Protein AF-A0A0B6YB58-F1 (afdb_monomer_lite)

Organism: NCBI:txid1028688

pLDDT: mean 72.84, std 17.48, range [39.69, 93.69]

Sequence (171 aa):
MQQISFRIIMQTVDSGETILDVDKSVPNNSNPHLDFGDSTCVSDMHQNSPPPQTILDSFDRAPEIEKHEFPHVEVVRKKSERNKLEGFSCKQCYEYYKNCGLSEDALKIKKNECSRHRERYRAPETPEHFWSLGFPDTPEMIERRQKYHPVESPVAANRAPRRRRCLEKKF

Foldseek 3Di:
DDDDDDDDDDDDDDDDDDDDDDDDDDDDDDDDDDDDDDDDDDDDPDDPDDPPDDPVCVPVDDDDDDDDPDDDFDDDPDPVVQLPFFADDDPVNVVVLVVVPDDPVVSRVVRSVPHPHGGNDDDDDDDPCPPPPDDDDPVVVVVSCCVPPPPDDPPDPPPDPPPPPPPPPDD

Radius of gyration: 35.28 Å; chains: 1; bounding box: 129×30×83 Å

InterPro domains:
  IPR013882 DNA endonuclease activator Ctp1, C-terminal [PF08573] (104-140)
  IPR033316 DNA endonuclease RBBP8-like [PTHR15107] (50-140)

Secondary structure (DSSP, 8-state):
------------------------PPPP-------------------SSPPP--TTTTTTSPPP-----S-------SHHHHHHSPB---HHHHHHHHHTT--HHHHHHHHHHH-S-B-SSPPPPPPTTTT--SPPPHHHHHHHHHHHS-S-----TT-------------

Structure (mmCIF, N/CA/C/O backbone):
data_AF-A0A0B6YB58-F1
#
_entry.id   AF-A0A0B6YB58-F1
#
loop_
_atom_site.group_PDB
_atom_site.id
_atom_site.type_symbol
_atom_site.label_atom_id
_atom_site.label_alt_id
_atom_site.label_comp_id
_atom_site.label_asym_id
_atom_site.label_entity_id
_atom_site.label_seq_id
_atom_site.pdbx_PDB_ins_code
_atom_site.Cartn_x
_atom_site.Cartn_y
_atom_site.Cartn_z
_atom_site.occupancy
_atom_site.B_iso_or_equiv
_atom_site.auth_seq_id
_atom_site.auth_comp_id
_atom_site.auth_asym_id
_atom_site.auth_atom_id
_atom_site.pdbx_PDB_model_num
ATOM 1 N N . MET A 1 1 ? -75.613 -4.765 10.766 1.00 51.66 1 MET A N 1
ATOM 2 C CA . MET A 1 1 ? -74.192 -4.872 10.372 1.00 51.66 1 MET A CA 1
ATOM 3 C C . MET A 1 1 ? -73.426 -3.905 11.257 1.00 51.66 1 MET A C 1
ATOM 5 O O . MET A 1 1 ? -73.569 -2.702 11.092 1.00 51.66 1 MET A O 1
ATOM 9 N N . GLN A 1 2 ? -72.797 -4.422 12.313 1.00 48.94 2 GLN A N 1
ATOM 10 C CA . GLN A 1 2 ? -72.154 -3.605 13.345 1.00 48.94 2 GLN A CA 1
ATOM 11 C C . GLN A 1 2 ? -70.819 -3.077 12.807 1.00 48.94 2 GLN A C 1
ATOM 13 O O . GLN A 1 2 ? -70.028 -3.845 12.264 1.00 48.94 2 GLN A O 1
ATOM 18 N N . GLN A 1 3 ? -70.602 -1.767 12.914 1.00 49.38 3 GLN A N 1
ATOM 19 C CA . GLN A 1 3 ? -69.351 -1.123 12.526 1.00 49.38 3 GLN A CA 1
ATOM 20 C C . GLN A 1 3 ? -68.320 -1.324 13.636 1.00 49.38 3 GLN A C 1
ATOM 22 O O . GLN A 1 3 ? -68.568 -0.956 14.784 1.00 49.38 3 GLN A O 1
ATOM 27 N N . ILE A 1 4 ? -67.174 -1.914 13.305 1.00 58.19 4 ILE A N 1
ATOM 28 C CA . ILE A 1 4 ? -66.084 -2.114 14.257 1.00 58.19 4 ILE A CA 1
ATOM 29 C C . ILE A 1 4 ? -65.159 -0.899 14.167 1.00 58.19 4 ILE A C 1
ATOM 31 O O . ILE A 1 4 ? -64.373 -0.758 13.234 1.00 58.19 4 ILE A O 1
ATOM 35 N N . SER A 1 5 ? -65.295 0.000 15.138 1.00 58.88 5 SER A N 1
ATOM 36 C CA . SER A 1 5 ? -64.365 1.101 15.384 1.00 58.88 5 SER A CA 1
ATOM 37 C C . SER A 1 5 ? -63.208 0.583 16.238 1.00 58.88 5 SER A C 1
ATOM 39 O O . SER A 1 5 ? -63.395 0.276 17.415 1.00 58.88 5 SER A O 1
ATOM 41 N N . PHE A 1 6 ? -62.013 0.476 15.656 1.00 51.91 6 PHE A N 1
ATOM 42 C CA . PHE A 1 6 ? -60.786 0.219 16.409 1.00 51.91 6 PHE A CA 1
ATOM 43 C C . PHE A 1 6 ? -60.079 1.545 16.706 1.00 51.91 6 PHE A C 1
ATOM 45 O O . PHE A 1 6 ? -59.401 2.123 15.859 1.00 51.91 6 PHE A O 1
ATOM 52 N N . ARG A 1 7 ? -60.235 2.022 17.946 1.00 54.84 7 ARG A N 1
ATOM 53 C CA . ARG A 1 7 ? -59.356 3.022 18.565 1.00 54.84 7 ARG A CA 1
ATOM 54 C C . ARG A 1 7 ? -57.989 2.380 18.802 1.00 54.84 7 ARG A C 1
ATOM 56 O O . ARG A 1 7 ? -57.852 1.576 19.719 1.00 54.84 7 ARG A O 1
ATOM 63 N N . ILE A 1 8 ? -56.980 2.748 18.018 1.00 51.28 8 ILE A N 1
ATOM 64 C CA . ILE A 1 8 ? -55.586 2.463 18.374 1.00 51.28 8 ILE A CA 1
ATOM 65 C C . ILE A 1 8 ? -55.103 3.601 19.274 1.00 51.28 8 ILE A C 1
ATOM 67 O O . ILE A 1 8 ? -54.999 4.753 18.860 1.00 51.28 8 ILE A O 1
ATOM 71 N N . ILE A 1 9 ? -54.878 3.254 20.537 1.00 53.94 9 ILE A N 1
ATOM 72 C CA . ILE A 1 9 ? -54.319 4.111 21.579 1.00 53.94 9 ILE A CA 1
ATOM 73 C C . ILE A 1 9 ? -52.815 4.227 21.307 1.00 53.94 9 ILE A C 1
ATOM 75 O O . ILE A 1 9 ? -52.089 3.247 21.452 1.00 53.94 9 ILE A O 1
ATOM 79 N N . MET A 1 10 ? -52.340 5.410 20.912 1.00 45.56 10 MET A N 1
ATOM 80 C CA . MET A 1 10 ? -50.910 5.717 20.961 1.00 45.56 10 MET A CA 1
ATOM 81 C C . MET A 1 10 ? -50.536 5.992 22.419 1.00 45.56 10 MET A C 1
ATOM 83 O O . MET A 1 10 ? -50.951 6.998 22.987 1.00 45.56 10 MET A O 1
ATOM 87 N N . GLN A 1 11 ? -49.788 5.080 23.036 1.00 51.94 11 GLN A N 1
ATOM 88 C CA . GLN A 1 11 ? -49.113 5.350 24.301 1.00 51.94 11 GLN A CA 1
ATOM 89 C C . GLN A 1 11 ? -47.824 6.116 24.002 1.00 51.94 11 GLN A C 1
ATOM 91 O O . GLN A 1 11 ? -46.921 5.611 23.339 1.00 51.94 11 GLN A O 1
ATOM 96 N N . THR A 1 12 ? -47.763 7.350 24.483 1.00 53.56 12 THR A N 1
ATOM 97 C CA . THR A 1 12 ? -46.532 8.115 24.660 1.00 53.56 12 THR A CA 1
ATOM 98 C C . THR A 1 12 ? -45.783 7.550 25.866 1.00 53.56 12 THR A C 1
ATOM 100 O O . THR A 1 12 ? -46.349 7.506 26.959 1.00 53.56 12 THR A O 1
ATOM 103 N N . VAL A 1 13 ? -44.528 7.137 25.685 1.00 60.81 13 VAL A N 1
ATOM 104 C CA . VAL A 1 13 ? -43.586 6.943 26.794 1.00 60.81 13 VAL A CA 1
ATOM 105 C C . VAL A 1 13 ? -42.610 8.111 26.781 1.00 60.81 13 VAL A C 1
ATOM 107 O O . VAL A 1 13 ? -41.804 8.266 25.869 1.00 60.81 13 VAL A O 1
ATOM 110 N N . ASP A 1 14 ? -42.785 8.971 27.774 1.00 51.38 14 ASP A N 1
ATOM 111 C CA . ASP A 1 14 ? -41.845 10.005 28.179 1.00 51.38 14 ASP A CA 1
ATOM 112 C C . ASP A 1 14 ? -40.921 9.437 29.266 1.00 51.38 14 ASP A C 1
ATOM 114 O O . ASP A 1 14 ? -41.258 8.458 29.935 1.00 51.38 14 ASP A O 1
ATOM 118 N N . SER A 1 15 ? -39.829 10.161 29.501 1.00 48.94 15 SER A N 1
ATOM 119 C CA . SER A 1 15 ? -38.867 10.082 30.614 1.00 48.94 15 SER A CA 1
ATOM 120 C C . SER A 1 15 ? -37.693 9.109 30.455 1.00 48.94 15 SER A C 1
ATOM 122 O O . SER A 1 15 ? -37.833 7.898 30.313 1.00 48.94 15 SER A O 1
ATOM 124 N N . GLY A 1 16 ? -36.504 9.715 30.438 1.00 45.19 16 GLY A N 1
ATOM 125 C CA . GLY A 1 16 ? -35.222 9.042 30.353 1.00 45.19 16 GLY A CA 1
ATOM 126 C C . GLY A 1 16 ? -34.650 8.654 31.707 1.00 45.19 16 GLY A C 1
ATOM 127 O O . GLY A 1 16 ? -35.136 9.076 32.749 1.00 45.19 16 GLY A O 1
ATOM 128 N N . GLU A 1 17 ? -33.544 7.923 31.652 1.00 49.34 17 GLU A N 1
ATOM 129 C CA . GLU A 1 17 ? -32.647 7.712 32.778 1.00 49.34 17 GLU A CA 1
ATOM 130 C C . GLU A 1 17 ? -31.201 7.724 32.275 1.00 49.34 17 GLU A C 1
ATOM 132 O O . GLU A 1 17 ? -30.810 7.021 31.341 1.00 49.34 17 GLU A O 1
ATOM 137 N N . THR A 1 18 ? -30.421 8.597 32.901 1.00 45.47 18 THR A N 1
ATOM 138 C CA . THR A 1 18 ? -28.969 8.701 32.824 1.00 45.47 18 THR A CA 1
ATOM 139 C C . THR A 1 18 ? -28.347 7.507 33.544 1.00 45.47 18 THR A C 1
ATOM 141 O O . THR A 1 18 ? -28.484 7.391 34.761 1.00 45.47 18 THR A O 1
ATOM 144 N N . ILE A 1 19 ? -27.641 6.635 32.824 1.00 47.81 19 ILE A N 1
ATOM 145 C CA . ILE A 1 19 ? -26.826 5.587 33.448 1.00 47.81 19 ILE A CA 1
ATOM 146 C C . ILE A 1 19 ? -25.446 6.176 33.737 1.00 47.81 19 ILE A C 1
ATOM 148 O O . ILE A 1 19 ? -24.676 6.473 32.824 1.00 47.81 19 ILE A O 1
ATOM 152 N N . LEU A 1 20 ? -25.204 6.376 35.029 1.00 42.97 20 LEU A N 1
ATOM 153 C CA . LEU A 1 20 ? -23.934 6.749 35.629 1.00 42.97 20 LEU A CA 1
ATOM 154 C C . LEU A 1 20 ? -22.932 5.586 35.601 1.00 42.97 20 LEU A C 1
ATOM 156 O O . LEU A 1 20 ? -23.282 4.413 35.465 1.00 42.97 20 LEU A O 1
ATOM 160 N N . ASP A 1 21 ? -21.683 5.996 35.748 1.00 47.12 21 ASP A N 1
ATOM 161 C CA . ASP A 1 21 ? -20.418 5.278 35.700 1.00 47.12 21 ASP A CA 1
ATOM 162 C C . ASP A 1 21 ? -20.365 3.938 36.455 1.00 47.12 21 ASP A C 1
ATOM 164 O O . ASP A 1 21 ? -20.747 3.829 37.620 1.00 47.12 21 ASP A O 1
ATOM 168 N N . VAL A 1 22 ? -19.773 2.925 35.810 1.00 49.59 22 VAL A N 1
ATOM 169 C CA . VAL A 1 22 ? -19.237 1.736 36.487 1.00 49.59 22 VAL A CA 1
ATOM 170 C C . VAL A 1 22 ? -17.788 1.546 36.057 1.00 49.59 22 VAL A C 1
ATOM 172 O O . VAL A 1 22 ? -17.490 1.005 34.987 1.00 49.59 22 VAL A O 1
ATOM 175 N N . ASP A 1 23 ? -16.892 1.994 36.933 1.00 46.66 23 ASP A N 1
ATOM 176 C CA . ASP A 1 23 ? -15.475 1.659 36.944 1.00 46.66 23 ASP A CA 1
ATOM 177 C C . ASP A 1 23 ? -15.284 0.140 36.900 1.00 46.66 23 ASP A C 1
ATOM 179 O O . ASP A 1 23 ? -15.720 -0.597 37.787 1.00 46.66 23 ASP A O 1
ATOM 183 N N . LYS A 1 24 ? -14.581 -0.344 35.872 1.00 44.53 24 LYS A N 1
ATOM 184 C CA . LYS A 1 24 ? -14.108 -1.729 35.810 1.00 44.53 24 LYS A CA 1
ATOM 185 C C . LYS A 1 24 ? -12.630 -1.753 36.172 1.00 44.53 24 LYS A C 1
ATOM 187 O O . LYS A 1 24 ? -11.751 -1.727 35.312 1.00 44.53 24 LYS A O 1
ATOM 192 N N . SER A 1 25 ? -12.381 -1.774 37.476 1.00 44.31 25 SER A N 1
ATOM 193 C CA . SER A 1 25 ? -11.095 -2.127 38.061 1.00 44.31 25 SER A CA 1
ATOM 194 C C . SER A 1 25 ? -10.712 -3.553 37.646 1.00 44.31 25 SER A C 1
ATOM 196 O O . SER A 1 25 ? -11.471 -4.512 37.788 1.00 44.31 25 SER A O 1
ATOM 198 N N . VAL A 1 26 ? -9.521 -3.681 37.066 1.00 48.38 26 VAL A N 1
ATOM 199 C CA . VAL A 1 26 ? -8.885 -4.958 36.733 1.00 48.38 26 VAL A CA 1
ATOM 200 C C . VAL A 1 26 ? -8.278 -5.523 38.024 1.00 48.38 26 VAL A C 1
ATOM 202 O O . VAL A 1 26 ? -7.524 -4.801 38.677 1.00 48.38 26 VAL A O 1
ATOM 205 N N . PRO A 1 27 ? -8.563 -6.775 38.429 1.00 43.44 27 PRO A N 1
ATOM 206 C CA . PRO A 1 27 ? -7.927 -7.351 39.606 1.00 43.44 27 PRO A CA 1
ATOM 207 C C . PRO A 1 27 ? -6.447 -7.659 39.334 1.00 43.44 27 PRO A C 1
ATOM 209 O O . PRO A 1 27 ? -6.093 -8.348 38.376 1.00 43.44 27 PRO A O 1
ATOM 212 N N . ASN A 1 28 ? -5.598 -7.129 40.216 1.00 44.97 28 ASN A N 1
ATOM 213 C CA . ASN A 1 28 ? -4.160 -7.360 40.283 1.00 44.97 28 ASN A CA 1
ATOM 214 C C . ASN A 1 28 ? -3.863 -8.839 40.568 1.00 44.97 28 ASN A C 1
ATOM 216 O O . ASN A 1 28 ? -4.277 -9.366 41.598 1.00 44.97 28 ASN A O 1
ATOM 220 N N . ASN A 1 29 ? -3.100 -9.491 39.690 1.00 44.44 29 ASN A N 1
ATOM 221 C CA . ASN A 1 29 ? -2.458 -10.766 39.998 1.00 44.44 29 ASN A CA 1
ATOM 222 C C . ASN A 1 29 ? -1.094 -10.480 40.642 1.00 44.44 29 ASN A C 1
ATOM 224 O O . ASN A 1 29 ? -0.114 -10.196 39.953 1.00 44.44 29 ASN A O 1
ATOM 228 N N . SER A 1 30 ? -1.054 -10.492 41.971 1.00 44.22 30 SER A N 1
ATOM 229 C CA . SER A 1 30 ? 0.175 -10.430 42.757 1.00 44.22 30 SER A CA 1
ATOM 230 C C . SER A 1 30 ? 0.836 -11.810 42.784 1.00 44.22 30 SER A C 1
ATOM 232 O O . SER A 1 30 ? 0.372 -12.702 43.494 1.00 44.22 30 SER A O 1
ATOM 234 N N . ASN A 1 31 ? 1.931 -11.980 42.040 1.00 49.72 31 ASN A N 1
ATOM 235 C CA . ASN A 1 31 ? 2.821 -13.127 42.218 1.00 49.72 31 ASN A CA 1
AT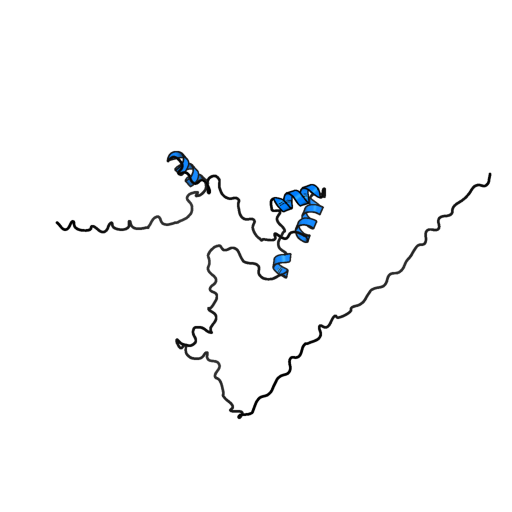OM 236 C C . ASN A 1 31 ? 3.570 -12.995 43.560 1.00 49.72 31 ASN A C 1
ATOM 238 O O . ASN A 1 31 ? 4.085 -11.912 43.850 1.00 49.72 31 ASN A O 1
ATOM 242 N N . PRO A 1 32 ? 3.655 -14.061 44.375 1.00 48.72 32 PRO A N 1
ATOM 243 C CA . PRO A 1 32 ? 4.317 -14.011 45.670 1.00 48.72 32 PRO A CA 1
ATOM 244 C C . PRO A 1 32 ? 5.841 -13.909 45.517 1.00 48.72 32 PRO A C 1
ATOM 246 O O . PRO A 1 32 ? 6.482 -14.722 44.853 1.00 48.72 32 PRO A O 1
ATOM 249 N N . HIS A 1 33 ? 6.393 -12.888 46.167 1.00 46.94 33 HIS A N 1
ATOM 250 C CA . HIS A 1 33 ? 7.813 -12.652 46.391 1.00 46.94 33 HIS A CA 1
ATOM 251 C C . HIS A 1 33 ? 8.355 -13.732 47.338 1.00 46.94 33 HIS A C 1
ATOM 253 O O . HIS A 1 33 ? 8.016 -13.746 48.520 1.00 46.94 33 HIS A O 1
ATOM 259 N N . LEU A 1 34 ? 9.147 -14.669 46.815 1.00 44.91 34 LEU A N 1
ATOM 260 C CA . LEU A 1 34 ? 9.878 -15.630 47.637 1.00 44.91 34 LEU A CA 1
ATOM 261 C C . LEU A 1 34 ? 11.223 -15.018 48.032 1.00 44.91 34 LEU A C 1
ATOM 263 O O . LEU A 1 34 ? 12.128 -14.905 47.209 1.00 44.91 34 LEU A O 1
ATOM 267 N N . ASP A 1 35 ? 11.310 -14.633 49.304 1.00 46.66 35 ASP A N 1
ATOM 268 C CA . ASP A 1 35 ? 12.538 -14.247 49.993 1.00 46.66 35 ASP A CA 1
ATOM 269 C C . ASP A 1 35 ? 13.502 -15.432 50.101 1.00 46.66 35 ASP A C 1
ATOM 271 O O . ASP A 1 35 ? 13.159 -16.486 50.642 1.00 46.66 35 ASP A O 1
ATOM 275 N N . PHE A 1 36 ? 14.742 -15.222 49.663 1.00 39.69 36 PHE A N 1
ATOM 276 C CA . PHE A 1 36 ? 15.886 -16.034 50.062 1.00 39.69 36 PHE A CA 1
ATOM 277 C C . PHE A 1 36 ? 17.045 -15.113 50.469 1.00 39.69 36 PHE A C 1
ATOM 279 O O . PHE A 1 36 ? 17.848 -14.700 49.642 1.00 39.69 36 PHE A O 1
ATOM 286 N N . GLY A 1 37 ? 17.109 -14.826 51.772 1.00 40.00 37 GLY A N 1
ATOM 287 C CA . GLY A 1 37 ? 18.359 -14.792 52.541 1.00 40.00 37 GLY A CA 1
ATOM 288 C C . GLY A 1 37 ? 19.285 -13.580 52.407 1.00 40.00 37 GLY A C 1
ATOM 289 O O . GLY A 1 37 ? 20.180 -13.572 51.574 1.00 40.00 37 GLY A O 1
ATOM 290 N N . ASP A 1 38 ? 19.094 -12.633 53.332 1.00 54.62 38 ASP A N 1
ATOM 291 C CA . ASP A 1 38 ? 20.089 -11.849 54.090 1.00 54.62 38 ASP A CA 1
ATOM 292 C C . ASP A 1 38 ? 21.560 -11.867 53.624 1.00 54.62 38 ASP A C 1
ATOM 294 O O . ASP A 1 38 ? 22.257 -12.875 53.743 1.00 54.62 38 ASP A O 1
ATOM 298 N N . SER A 1 39 ? 22.068 -10.691 53.236 1.00 53.34 39 SER A N 1
ATOM 299 C CA . SER A 1 39 ? 23.388 -10.217 53.679 1.00 53.34 39 SER A CA 1
ATOM 300 C C . SER A 1 39 ? 23.524 -8.705 53.478 1.00 53.34 39 SER A C 1
ATOM 302 O O . SER A 1 39 ? 23.762 -8.222 52.376 1.00 53.34 39 SER A O 1
ATOM 304 N N . THR A 1 40 ? 23.413 -7.980 54.594 1.00 49.34 40 THR A N 1
ATOM 305 C CA . THR A 1 40 ? 24.062 -6.687 54.899 1.00 49.34 40 THR A CA 1
ATOM 306 C C . THR A 1 40 ? 23.845 -5.497 53.952 1.00 49.34 40 THR A C 1
ATOM 308 O O . THR A 1 40 ? 24.376 -5.417 52.848 1.00 49.34 40 THR A O 1
ATOM 311 N N . CYS A 1 41 ? 23.179 -4.468 54.481 1.00 53.72 41 CYS A N 1
ATOM 312 C CA . CYS A 1 41 ? 23.194 -3.112 53.948 1.00 53.72 41 CYS A CA 1
ATOM 313 C C . CYS A 1 41 ? 24.615 -2.516 53.996 1.00 53.72 41 CYS A C 1
ATOM 315 O O . CYS A 1 41 ? 25.100 -2.115 55.055 1.00 53.72 41 CYS A O 1
ATOM 317 N N . VAL A 1 42 ? 25.268 -2.412 52.840 1.00 45.44 42 VAL A N 1
ATOM 318 C CA . VAL A 1 42 ? 26.378 -1.476 52.646 1.00 45.44 42 VAL A CA 1
ATOM 319 C C . VAL A 1 42 ? 25.885 -0.306 51.809 1.00 45.44 42 VAL A C 1
ATOM 321 O O . VAL A 1 42 ? 25.426 -0.450 50.679 1.00 45.44 42 VAL A O 1
ATOM 324 N N . SER A 1 43 ? 25.905 0.863 52.436 1.00 51.66 43 SER A N 1
ATOM 325 C CA . SER A 1 43 ? 25.605 2.155 51.841 1.00 51.66 43 SER A CA 1
ATOM 326 C C . SER A 1 43 ? 26.627 2.449 50.747 1.00 51.66 43 SER A C 1
ATOM 328 O O . SER A 1 43 ? 27.713 2.934 51.056 1.00 51.66 43 SER A O 1
ATOM 330 N N . ASP A 1 44 ? 26.300 2.163 49.489 1.00 50.53 44 ASP A N 1
ATOM 331 C CA . ASP A 1 44 ? 27.216 2.434 48.384 1.00 50.53 44 ASP A CA 1
ATOM 332 C C . ASP A 1 44 ? 26.718 3.619 47.552 1.00 50.53 44 ASP A C 1
ATOM 334 O O . ASP A 1 44 ? 25.759 3.542 46.776 1.00 50.53 44 ASP A O 1
ATOM 338 N N . MET A 1 45 ? 27.368 4.755 47.804 1.00 64.12 45 MET A N 1
ATOM 339 C CA . MET A 1 45 ? 27.198 6.042 47.139 1.00 64.12 45 MET A CA 1
ATOM 340 C C . MET A 1 45 ? 27.597 5.910 45.667 1.00 64.12 45 MET A C 1
ATOM 342 O O . MET A 1 45 ? 28.708 6.266 45.275 1.00 64.12 45 MET A O 1
ATOM 346 N N . HIS A 1 46 ? 26.693 5.403 44.835 1.00 61.97 46 HIS A N 1
ATOM 347 C CA . HIS A 1 46 ? 26.929 5.349 43.401 1.00 61.97 46 HIS A CA 1
ATOM 348 C C . HIS A 1 46 ? 26.826 6.761 42.819 1.00 61.97 46 HIS A C 1
ATOM 350 O O . HIS A 1 46 ? 25.758 7.366 42.729 1.00 61.97 46 HIS A O 1
ATOM 356 N N . GLN A 1 47 ? 27.984 7.303 42.458 1.00 56.62 47 GLN A N 1
ATOM 357 C CA . GLN A 1 47 ? 28.118 8.538 41.701 1.00 56.62 47 GLN A CA 1
ATOM 358 C C . GLN A 1 47 ? 27.324 8.406 40.391 1.00 56.62 47 GLN A C 1
ATOM 360 O O . GLN A 1 47 ? 27.486 7.425 39.670 1.00 56.62 47 GLN A O 1
ATOM 365 N N . ASN A 1 48 ? 26.485 9.399 40.069 1.00 61.62 48 ASN A N 1
ATOM 366 C CA . ASN A 1 48 ? 25.698 9.488 38.827 1.00 61.62 48 ASN A CA 1
ATOM 367 C C . ASN A 1 48 ? 26.576 9.753 37.583 1.00 61.62 48 ASN A C 1
ATOM 369 O O . ASN A 1 48 ? 26.285 10.643 36.784 1.00 61.62 48 ASN A O 1
ATOM 373 N N . SER A 1 49 ? 27.670 9.01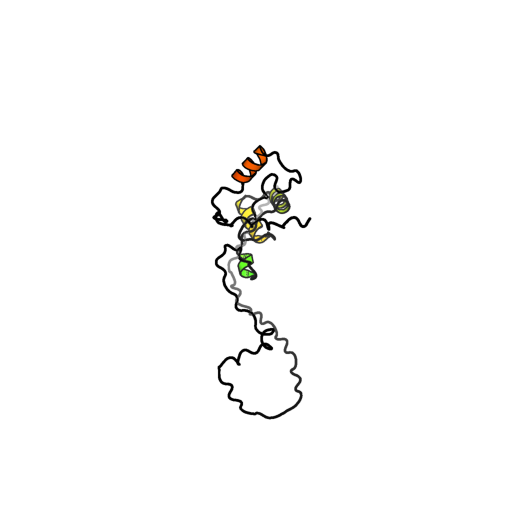5 37.417 1.00 63.62 49 SER A N 1
ATOM 374 C CA . SER A 1 49 ? 28.396 8.936 36.156 1.00 63.62 49 SER A CA 1
ATOM 375 C C . SER A 1 49 ? 28.121 7.567 35.547 1.00 63.62 49 SER A C 1
ATOM 377 O O . SER A 1 49 ? 28.224 6.568 36.261 1.00 63.62 49 SER A O 1
ATOM 379 N N . PRO A 1 50 ? 27.795 7.474 34.245 1.00 67.94 50 PRO A N 1
ATOM 380 C CA . PRO A 1 50 ? 27.788 6.180 33.586 1.00 67.94 50 PRO A CA 1
ATOM 381 C C . PRO A 1 50 ? 29.159 5.512 33.802 1.00 67.94 50 PRO A C 1
ATOM 383 O O . PRO A 1 50 ? 30.184 6.202 33.713 1.00 67.94 50 PRO A O 1
ATOM 386 N N . PRO A 1 51 ? 29.189 4.205 34.123 1.00 66.62 51 PRO A N 1
ATOM 387 C CA . PRO A 1 51 ? 30.435 3.481 34.327 1.00 66.62 51 PRO A CA 1
ATOM 388 C C . PRO A 1 51 ? 31.315 3.580 33.071 1.00 66.62 51 PRO A C 1
ATOM 390 O O . PRO A 1 51 ? 30.783 3.710 31.959 1.00 66.62 51 PRO A O 1
ATOM 393 N N . PRO A 1 52 ? 32.651 3.566 33.233 1.00 63.62 52 PRO A N 1
ATOM 394 C CA . PRO A 1 52 ? 33.586 3.691 32.121 1.00 63.62 52 PRO A CA 1
ATOM 395 C C . PRO A 1 52 ? 33.293 2.631 31.057 1.00 63.62 52 PRO A C 1
ATOM 397 O O . PRO A 1 52 ? 33.016 1.480 31.379 1.00 63.62 52 PRO A O 1
ATOM 400 N N . GLN A 1 53 ? 33.334 3.033 29.785 1.00 61.25 53 GLN A N 1
ATOM 401 C CA . GLN A 1 53 ? 32.989 2.164 28.662 1.00 61.25 53 GLN A CA 1
ATOM 402 C C . GLN A 1 53 ? 33.999 1.016 28.560 1.00 61.25 53 GLN A C 1
ATOM 404 O O . GLN A 1 53 ? 35.121 1.208 28.088 1.00 61.25 53 GLN A O 1
ATOM 409 N N . THR A 1 54 ? 33.611 -0.175 29.014 1.00 66.50 54 THR A N 1
ATOM 410 C CA . THR A 1 54 ? 34.378 -1.399 28.792 1.00 66.50 54 THR A CA 1
ATOM 411 C C . THR A 1 54 ? 33.813 -2.148 27.588 1.00 66.50 54 THR A C 1
ATOM 413 O O . THR A 1 54 ? 32.617 -2.098 27.303 1.00 66.50 54 THR A O 1
ATOM 416 N N . ILE A 1 55 ? 34.676 -2.870 26.870 1.00 69.56 55 ILE A N 1
ATOM 417 C CA . ILE A 1 55 ? 34.284 -3.698 25.717 1.00 69.56 55 ILE A CA 1
ATOM 418 C C . ILE A 1 55 ? 33.264 -4.794 26.076 1.00 69.56 55 ILE A C 1
ATOM 420 O O . ILE A 1 55 ? 32.632 -5.353 25.183 1.00 69.56 55 ILE A O 1
ATOM 424 N N . LEU A 1 56 ? 33.118 -5.113 27.367 1.00 69.69 56 LEU A N 1
ATOM 425 C CA . LEU A 1 56 ? 32.264 -6.188 27.860 1.00 69.69 56 LEU A CA 1
ATOM 426 C C . LEU A 1 56 ? 30.804 -5.735 28.042 1.00 69.69 56 LEU A C 1
ATOM 428 O O . LEU A 1 56 ? 29.899 -6.540 27.853 1.00 69.69 56 LEU A O 1
ATOM 432 N N . ASP A 1 57 ? 30.567 -4.439 28.273 1.00 68.31 57 ASP A N 1
ATOM 433 C CA . ASP A 1 57 ? 29.231 -3.864 28.520 1.00 68.31 57 ASP A CA 1
ATOM 434 C C . ASP A 1 57 ? 28.514 -3.410 27.233 1.00 68.31 57 ASP A C 1
ATOM 436 O O . ASP A 1 57 ? 27.471 -2.750 27.268 1.00 68.31 57 ASP A O 1
ATOM 440 N N . SER A 1 58 ? 29.084 -3.730 26.066 1.00 70.56 58 SER A N 1
ATOM 441 C CA . SER A 1 58 ? 28.567 -3.296 24.764 1.00 70.56 58 SER A CA 1
ATOM 442 C C . SER A 1 58 ? 27.303 -4.043 24.325 1.00 70.56 58 SER A C 1
ATOM 444 O O . SER A 1 58 ? 26.590 -3.533 23.463 1.00 70.56 58 SER A O 1
ATOM 446 N N . PHE A 1 59 ? 27.038 -5.243 24.852 1.00 77.50 59 PHE A N 1
ATOM 447 C CA . PHE A 1 59 ? 25.930 -6.093 24.391 1.00 77.50 59 PHE A CA 1
ATOM 448 C C . PHE A 1 59 ? 24.602 -5.823 25.112 1.00 77.50 59 PHE A C 1
ATOM 450 O O . PHE A 1 59 ? 23.549 -5.972 24.495 1.00 77.50 59 PHE A O 1
ATOM 457 N N . ASP A 1 60 ? 24.636 -5.372 26.369 1.00 82.25 60 ASP A N 1
ATOM 458 C CA . ASP A 1 60 ? 23.428 -5.064 27.155 1.00 82.25 60 ASP A CA 1
ATOM 459 C C . ASP A 1 60 ? 22.909 -3.637 26.931 1.00 82.25 60 ASP A C 1
ATOM 461 O O . ASP A 1 60 ? 21.802 -3.276 27.339 1.00 82.25 60 ASP A O 1
ATOM 465 N N . ARG A 1 61 ? 23.702 -2.796 26.262 1.00 77.56 61 ARG A N 1
ATOM 466 C CA . ARG A 1 61 ? 23.358 -1.402 26.010 1.00 77.56 61 ARG A CA 1
ATOM 467 C C . ARG A 1 61 ? 22.638 -1.284 24.668 1.00 77.56 61 ARG A C 1
ATOM 469 O O . ARG A 1 61 ? 23.224 -1.508 23.612 1.00 77.56 61 ARG A O 1
ATOM 476 N N . ALA A 1 62 ? 21.357 -0.915 24.707 1.00 81.94 62 ALA A N 1
ATOM 477 C CA . ALA A 1 62 ? 20.599 -0.645 23.491 1.00 81.94 62 ALA A CA 1
ATOM 478 C C . ALA A 1 62 ? 21.277 0.490 22.697 1.00 81.94 62 ALA A C 1
ATOM 480 O O . ALA A 1 62 ? 21.597 1.525 23.291 1.00 81.94 62 ALA A O 1
ATOM 481 N N . PRO A 1 63 ? 21.508 0.318 21.383 1.00 80.12 63 PRO A N 1
ATOM 482 C CA . PRO A 1 63 ? 22.116 1.359 20.570 1.00 80.12 63 PRO A CA 1
ATOM 483 C C . PRO A 1 63 ? 21.221 2.596 20.543 1.00 80.12 63 PRO A C 1
ATOM 485 O O . PRO A 1 63 ? 19.989 2.497 20.544 1.00 80.12 63 PRO A O 1
ATOM 488 N N . GLU A 1 64 ? 21.845 3.768 20.495 1.00 81.62 64 GLU A N 1
ATOM 489 C CA . GLU A 1 64 ? 21.114 5.008 20.286 1.00 81.62 64 GLU A CA 1
ATOM 490 C C . GLU A 1 64 ? 20.500 4.998 18.881 1.00 81.62 64 GLU A C 1
ATOM 492 O O . GLU A 1 64 ? 21.163 4.699 17.887 1.00 81.62 64 GLU A O 1
ATOM 497 N N . ILE A 1 65 ? 19.194 5.257 18.799 1.00 80.38 65 ILE A N 1
ATOM 498 C CA . ILE A 1 65 ? 18.472 5.241 17.527 1.00 80.38 65 ILE A CA 1
ATOM 499 C C . ILE A 1 65 ? 18.749 6.569 16.822 1.00 80.38 65 ILE A C 1
ATOM 501 O O . ILE A 1 65 ? 18.045 7.558 17.041 1.00 80.38 65 ILE A O 1
ATOM 505 N N . GLU A 1 66 ? 19.771 6.593 15.970 1.00 80.25 66 GLU A N 1
ATOM 506 C CA . GLU A 1 66 ? 20.029 7.727 15.087 1.00 80.25 66 GLU A CA 1
ATOM 507 C C . GLU A 1 66 ? 18.863 7.909 14.105 1.00 80.25 66 GLU A C 1
ATOM 509 O O . GLU A 1 66 ? 18.427 6.983 13.414 1.00 80.25 66 GLU A O 1
ATOM 514 N N . LYS A 1 67 ? 18.329 9.131 14.037 1.00 78.00 67 LYS A N 1
ATOM 515 C CA . LYS A 1 67 ? 17.305 9.489 13.053 1.00 78.00 67 LYS A CA 1
ATOM 516 C C . LYS A 1 67 ? 18.004 9.786 11.734 1.00 78.00 67 LYS A C 1
ATOM 518 O O . LYS A 1 67 ? 18.580 10.854 11.570 1.00 78.00 67 LYS A O 1
ATOM 523 N N . HIS A 1 68 ? 17.965 8.851 10.796 1.00 78.75 68 HIS A N 1
ATOM 524 C CA . HIS A 1 68 ? 18.508 9.105 9.469 1.00 78.75 68 HIS A CA 1
ATOM 525 C C . HIS A 1 68 ? 17.596 10.032 8.645 1.00 78.75 68 HIS A C 1
ATOM 527 O O . HIS A 1 68 ? 16.379 9.854 8.613 1.00 78.75 68 HIS A O 1
ATOM 533 N N . GLU A 1 69 ? 18.195 10.976 7.918 1.00 86.75 69 GLU A N 1
ATOM 534 C CA . GLU A 1 69 ? 17.502 11.983 7.092 1.00 86.75 69 GLU A CA 1
ATOM 535 C C . GLU A 1 69 ? 17.101 11.482 5.690 1.00 86.75 69 GLU A C 1
ATOM 537 O O . GLU A 1 69 ? 16.896 12.271 4.770 1.00 86.75 69 GLU A O 1
ATOM 542 N N . PHE A 1 70 ? 16.994 10.168 5.478 1.00 85.12 70 PHE A N 1
ATOM 543 C CA . PHE A 1 70 ? 16.486 9.639 4.212 1.00 85.12 70 PHE A CA 1
ATOM 544 C C . PHE A 1 70 ? 14.959 9.465 4.248 1.00 85.12 70 PHE A C 1
ATOM 546 O O . PHE A 1 70 ? 14.389 9.155 5.304 1.00 85.12 70 PHE A O 1
ATOM 553 N N . PRO A 1 71 ? 14.277 9.622 3.096 1.00 83.81 71 PRO A N 1
ATOM 554 C CA . PRO A 1 71 ? 12.851 9.350 3.002 1.00 83.81 71 PRO A CA 1
ATOM 555 C C . PRO A 1 71 ? 12.596 7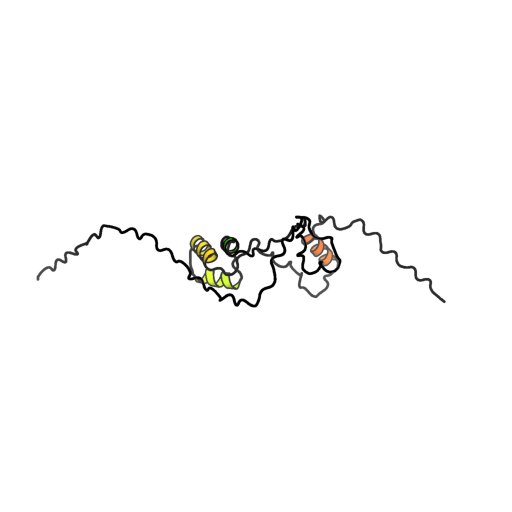.884 3.356 1.00 83.81 71 PRO A C 1
ATOM 557 O O . PRO A 1 71 ? 13.101 6.970 2.705 1.00 83.81 71 PRO A O 1
ATOM 560 N N . HIS A 1 72 ? 11.810 7.663 4.403 1.00 84.69 72 HIS A N 1
ATOM 561 C CA . HIS A 1 72 ? 11.419 6.337 4.854 1.00 84.69 72 HIS A CA 1
ATOM 562 C C . HIS A 1 72 ? 9.929 6.310 5.172 1.00 84.69 72 HIS A C 1
ATOM 564 O O . HIS A 1 72 ? 9.316 7.321 5.516 1.00 84.69 72 HIS A O 1
ATOM 570 N N . VAL A 1 73 ? 9.338 5.124 5.058 1.00 85.44 73 VAL A N 1
ATOM 571 C CA . VAL A 1 73 ? 7.951 4.909 5.460 1.00 85.44 73 VAL A CA 1
ATOM 572 C C . VAL A 1 73 ? 7.927 4.605 6.952 1.00 85.44 73 VAL A C 1
ATOM 574 O O . VAL A 1 73 ? 8.494 3.610 7.402 1.00 85.44 73 VAL A O 1
ATOM 577 N N . GLU A 1 74 ? 7.262 5.460 7.724 1.00 86.31 74 GLU A N 1
ATOM 578 C CA . GLU A 1 74 ? 7.080 5.243 9.157 1.00 86.31 74 GLU A CA 1
ATOM 579 C C . GLU A 1 74 ? 6.243 3.991 9.437 1.00 86.31 74 GLU A C 1
ATOM 581 O O . GLU A 1 74 ? 5.105 3.852 8.975 1.00 86.31 74 GLU A O 1
ATOM 586 N N . VAL A 1 75 ? 6.777 3.108 10.280 1.00 88.88 75 VAL A N 1
ATOM 587 C CA . VAL A 1 75 ? 6.070 1.907 10.728 1.00 88.88 75 VAL A CA 1
ATOM 588 C C . VAL A 1 75 ? 5.202 2.233 11.943 1.00 88.88 75 VAL A C 1
ATOM 590 O O . VAL A 1 75 ? 5.700 2.492 13.039 1.00 88.88 75 VAL A O 1
ATOM 593 N N . VAL A 1 76 ? 3.880 2.150 11.777 1.00 90.94 76 VAL A N 1
ATOM 594 C CA . VAL A 1 76 ? 2.910 2.401 12.853 1.00 90.94 76 VAL A CA 1
ATOM 595 C C . VAL A 1 76 ? 2.736 1.158 13.730 1.00 90.94 76 VAL A C 1
ATOM 597 O O . VAL A 1 76 ? 1.999 0.223 13.401 1.00 90.94 76 VAL A O 1
ATOM 600 N N . ARG A 1 77 ? 3.402 1.144 14.888 1.00 89.12 77 ARG A N 1
ATOM 601 C CA . ARG A 1 77 ? 3.327 0.017 15.836 1.00 89.12 77 ARG A CA 1
ATOM 602 C C . ARG A 1 77 ? 2.110 0.104 16.760 1.00 89.12 77 ARG A C 1
ATOM 604 O O . ARG A 1 77 ? 1.473 -0.922 17.014 1.00 89.12 77 ARG A O 1
ATOM 611 N N . LYS A 1 78 ? 1.742 1.307 17.219 1.00 93.12 78 LYS A N 1
ATOM 612 C CA . LYS A 1 78 ? 0.668 1.509 18.208 1.00 93.12 78 LYS A CA 1
ATOM 613 C C . LYS A 1 78 ? -0.721 1.268 17.615 1.00 93.12 78 LYS A C 1
ATOM 615 O O . LYS A 1 78 ? -1.032 1.682 16.500 1.00 93.12 78 LYS A O 1
ATOM 620 N N . LYS A 1 79 ? -1.595 0.631 18.402 1.00 91.75 79 LYS A N 1
ATOM 621 C CA . LYS A 1 79 ? -2.963 0.274 17.986 1.00 91.75 79 LYS A CA 1
ATOM 622 C C . LYS A 1 79 ? -3.846 1.499 17.729 1.00 91.75 79 LYS A C 1
ATOM 624 O O . LYS A 1 79 ? -4.570 1.522 16.740 1.00 91.75 79 LYS A O 1
ATOM 629 N N . SER A 1 80 ? -3.775 2.512 18.593 1.00 92.75 80 SER A N 1
ATOM 630 C CA . SER A 1 80 ? -4.555 3.750 18.458 1.00 92.75 80 SER A CA 1
ATOM 631 C C . SER A 1 80 ? -4.191 4.525 17.193 1.00 92.75 80 SER A C 1
ATOM 633 O O . SER A 1 80 ? -5.076 5.021 16.506 1.00 92.75 80 SER A O 1
ATOM 635 N N . GLU A 1 81 ? -2.904 4.587 16.852 1.00 93.25 81 GLU A N 1
ATOM 636 C CA . GLU A 1 81 ? -2.413 5.212 15.621 1.00 93.25 81 GLU A CA 1
ATOM 637 C C . GLU A 1 81 ? -2.859 4.424 14.387 1.00 93.25 81 GLU A C 1
ATOM 639 O O . GLU A 1 81 ? -3.379 5.012 13.443 1.00 93.25 81 GLU A O 1
ATOM 644 N N . ARG A 1 82 ? -2.766 3.087 14.422 1.00 91.94 82 ARG A N 1
ATOM 645 C CA . ARG A 1 82 ? -3.220 2.223 13.320 1.00 91.94 82 ARG A CA 1
ATOM 646 C C . ARG A 1 82 ? -4.728 2.326 13.068 1.00 91.94 82 ARG A C 1
ATOM 648 O O . ARG A 1 82 ? -5.161 2.199 11.930 1.00 91.94 82 ARG A O 1
ATOM 655 N N . ASN A 1 83 ? -5.527 2.576 14.110 1.00 90.12 83 ASN A N 1
ATOM 656 C CA . ASN A 1 83 ? -6.977 2.749 13.978 1.00 90.12 83 ASN A CA 1
ATOM 657 C C . ASN A 1 83 ? -7.359 4.048 13.244 1.00 90.12 83 ASN A C 1
ATOM 659 O O . ASN A 1 83 ? -8.395 4.091 12.593 1.00 90.12 83 ASN A O 1
ATOM 663 N N . LYS A 1 84 ? -6.515 5.084 13.326 1.00 91.56 84 LYS A N 1
ATOM 664 C CA . LYS A 1 84 ? -6.725 6.378 12.654 1.00 91.56 84 LYS A CA 1
ATOM 665 C C . LYS A 1 84 ? -6.361 6.347 11.166 1.00 91.56 84 LYS A C 1
ATOM 667 O O . LYS A 1 84 ? -6.702 7.280 10.451 1.00 91.56 84 LYS A O 1
ATOM 672 N N . LEU A 1 85 ? -5.645 5.314 10.713 1.00 91.44 85 LEU A N 1
ATOM 673 C CA . LEU A 1 85 ? -5.289 5.150 9.306 1.00 91.44 85 LEU A CA 1
ATOM 674 C C . LEU A 1 85 ? -6.513 4.759 8.481 1.00 91.44 85 LEU A C 1
ATOM 676 O O . LEU A 1 85 ? -7.345 3.959 8.918 1.00 91.44 85 LEU A O 1
ATOM 680 N N . GLU A 1 86 ? -6.582 5.295 7.268 1.00 90.62 86 GLU A N 1
ATOM 681 C CA . GLU A 1 86 ? -7.647 4.970 6.331 1.00 90.62 86 GLU A CA 1
ATOM 682 C C . GLU A 1 86 ? -7.534 3.524 5.840 1.00 90.62 86 GLU A C 1
ATOM 684 O O . GLU A 1 86 ? -6.448 2.978 5.619 1.00 90.62 86 GLU A O 1
ATOM 689 N N . GLY A 1 87 ? -8.692 2.893 5.659 1.00 89.19 87 GLY A N 1
ATOM 690 C CA . GLY A 1 87 ? -8.780 1.579 5.050 1.00 89.19 87 GLY A CA 1
ATOM 691 C C . GLY A 1 87 ? -8.602 1.661 3.535 1.00 89.19 87 GLY A C 1
ATOM 692 O O . GLY A 1 87 ? -9.261 2.458 2.860 1.00 89.19 87 GLY A O 1
ATOM 693 N N . PHE A 1 88 ? -7.786 0.777 2.965 1.00 88.50 88 PHE A N 1
ATOM 694 C CA . PHE A 1 88 ? -7.690 0.598 1.516 1.00 88.50 88 PHE A CA 1
ATOM 695 C C . PHE A 1 88 ? -8.386 -0.683 1.060 1.00 88.50 88 PHE A C 1
ATOM 697 O O . PHE A 1 88 ? -8.448 -1.678 1.777 1.00 88.50 88 PHE A O 1
ATOM 704 N N . SER A 1 89 ? -8.906 -0.661 -0.165 1.00 90.94 89 SER A N 1
ATOM 705 C CA . SER A 1 89 ? -9.463 -1.841 -0.822 1.00 90.94 89 SER A CA 1
ATOM 706 C C . SER A 1 89 ? -8.383 -2.532 -1.654 1.00 90.94 89 SER A C 1
ATOM 708 O O . SER A 1 89 ? -7.918 -1.971 -2.649 1.00 90.94 89 SER A O 1
ATOM 710 N N . CYS A 1 90 ? -7.993 -3.745 -1.263 1.00 89.94 90 CYS A N 1
ATOM 711 C CA . CYS A 1 90 ? -7.312 -4.674 -2.165 1.00 89.94 90 CYS A CA 1
ATOM 712 C C . CYS A 1 90 ? -8.321 -5.259 -3.177 1.00 89.94 90 CYS A C 1
ATOM 714 O O . CYS A 1 90 ? -9.525 -5.027 -3.046 1.00 89.94 90 CYS A O 1
ATOM 716 N N . LYS A 1 91 ? -7.853 -6.034 -4.165 1.00 89.38 91 LYS A N 1
ATOM 717 C CA . LYS A 1 91 ? -8.712 -6.622 -5.216 1.00 89.38 91 LYS A CA 1
ATOM 718 C C . LYS A 1 91 ? -9.900 -7.413 -4.639 1.00 89.38 91 LYS A C 1
ATOM 720 O O . LYS A 1 91 ? -11.037 -7.173 -5.018 1.00 89.38 91 LYS A O 1
ATOM 725 N N . GLN A 1 92 ? -9.646 -8.263 -3.644 1.00 90.88 92 GLN A N 1
ATOM 726 C CA . GLN A 1 92 ? -10.681 -9.071 -2.985 1.00 90.88 92 GLN A CA 1
ATOM 727 C C . GLN A 1 92 ? -11.655 -8.218 -2.158 1.00 90.88 92 GLN A C 1
ATOM 729 O O . GLN A 1 92 ? -12.867 -8.411 -2.207 1.00 90.88 92 GLN A O 1
ATOM 734 N N . CYS A 1 93 ? -11.142 -7.233 -1.411 1.00 91.31 93 CYS A N 1
ATOM 735 C CA . CYS A 1 93 ? -12.000 -6.321 -0.655 1.00 91.31 93 CYS A CA 1
ATOM 736 C C . CYS A 1 93 ? -12.878 -5.468 -1.575 1.00 91.31 93 CYS A C 1
ATOM 738 O O . CYS A 1 93 ? -14.013 -5.170 -1.217 1.00 91.31 93 CYS A O 1
ATOM 740 N N . TYR A 1 94 ? -12.371 -5.070 -2.745 1.00 91.25 94 TYR A N 1
ATOM 741 C CA . TYR A 1 94 ? -13.141 -4.308 -3.724 1.00 91.25 94 TYR A CA 1
ATOM 742 C C . TYR A 1 94 ? -14.378 -5.084 -4.196 1.00 91.25 94 TYR A C 1
ATOM 744 O O . TYR A 1 94 ? -15.479 -4.540 -4.152 1.00 91.25 94 TYR A O 1
ATOM 752 N N . GLU A 1 95 ? -14.221 -6.357 -4.565 1.00 93.69 95 GLU A N 1
ATOM 753 C CA . GLU A 1 95 ? -15.340 -7.226 -4.959 1.00 93.69 95 GLU A CA 1
ATOM 754 C C . GLU A 1 95 ? -16.366 -7.381 -3.831 1.00 93.69 95 GLU A C 1
ATOM 756 O O . GLU A 1 95 ? -17.563 -7.211 -4.049 1.00 93.69 95 GLU A O 1
ATOM 761 N N . TYR A 1 96 ? -15.904 -7.603 -2.598 1.00 92.50 96 TYR A N 1
ATOM 762 C CA . TYR A 1 96 ? -16.790 -7.685 -1.437 1.00 92.50 96 TYR A CA 1
ATOM 763 C C . TYR A 1 96 ? -17.643 -6.419 -1.262 1.00 92.50 96 TYR A C 1
ATOM 765 O O . TYR A 1 96 ? -18.864 -6.508 -1.127 1.00 92.50 96 TYR A O 1
ATOM 773 N N . TYR A 1 97 ? -17.025 -5.235 -1.291 1.00 91.94 97 TYR A N 1
ATOM 774 C CA . TYR A 1 97 ? -17.760 -3.982 -1.109 1.00 91.94 97 TYR A CA 1
ATOM 775 C C . TYR A 1 97 ? -18.687 -3.671 -2.287 1.00 91.94 97 TYR A C 1
ATOM 777 O O . TYR A 1 97 ? -19.791 -3.175 -2.062 1.00 91.94 97 TYR A O 1
ATOM 785 N N . LYS A 1 98 ? -18.282 -4.013 -3.518 1.00 92.19 98 LYS A N 1
ATOM 786 C CA . LYS A 1 98 ? -19.119 -3.884 -4.719 1.00 92.19 98 LYS A CA 1
ATOM 787 C C . LYS A 1 98 ? -20.424 -4.670 -4.575 1.00 92.19 98 LYS A C 1
ATOM 789 O O . LYS A 1 98 ? -21.488 -4.165 -4.920 1.00 92.19 98 LYS A O 1
ATOM 794 N N . ASN A 1 99 ? -20.353 -5.867 -4.001 1.00 92.69 99 ASN A N 1
ATOM 795 C CA . ASN A 1 99 ? -21.515 -6.735 -3.815 1.00 92.69 99 ASN A CA 1
ATOM 796 C C . ASN A 1 99 ? -22.410 -6.316 -2.639 1.00 92.69 99 ASN A C 1
ATOM 798 O O . ASN A 1 99 ? -23.540 -6.785 -2.539 1.00 92.69 99 ASN A O 1
ATOM 802 N N . CYS A 1 100 ? -21.936 -5.437 -1.754 1.00 88.19 100 CYS A N 1
ATOM 803 C CA . CYS A 1 100 ? -22.722 -4.971 -0.615 1.00 88.19 100 CYS A CA 1
ATOM 804 C C . CYS A 1 100 ? -23.755 -3.885 -0.986 1.00 88.19 100 CYS A C 1
ATOM 806 O O . CYS A 1 100 ? -24.603 -3.575 -0.154 1.00 88.19 100 CYS A O 1
ATOM 808 N N . GLY A 1 101 ? -23.693 -3.299 -2.191 1.00 88.50 101 GLY A N 1
ATOM 809 C CA . GLY A 1 101 ? -24.728 -2.390 -2.708 1.00 88.50 101 GLY A CA 1
ATOM 810 C C . GLY A 1 101 ? -24.961 -1.110 -1.890 1.00 88.50 101 GLY A C 1
ATOM 811 O O . GLY A 1 101 ? -26.055 -0.556 -1.935 1.00 88.50 101 GLY A O 1
ATOM 812 N N . LEU A 1 102 ? -23.968 -0.654 -1.117 1.00 89.94 102 LEU A N 1
ATOM 813 C CA . LEU A 1 102 ? -24.061 0.596 -0.353 1.00 89.94 102 LEU A CA 1
ATOM 814 C C . LEU A 1 102 ? -23.756 1.815 -1.230 1.00 89.94 102 LEU A C 1
ATOM 816 O O . LEU A 1 102 ? -23.031 1.714 -2.220 1.00 89.94 102 LEU A O 1
ATOM 820 N N . SER A 1 103 ? -24.249 2.982 -0.808 1.00 92.62 103 SER A N 1
ATOM 821 C CA . SER A 1 103 ? -23.790 4.268 -1.337 1.00 92.62 103 SER A CA 1
ATOM 822 C C . SER A 1 103 ? -22.299 4.482 -1.051 1.00 92.62 103 SER A C 1
ATOM 824 O O . SER A 1 103 ? -21.738 3.898 -0.119 1.00 92.62 103 SER A O 1
ATOM 826 N N . GLU A 1 104 ? -21.649 5.336 -1.839 1.00 89.31 104 GLU A N 1
ATOM 827 C CA . GLU A 1 104 ? -20.203 5.580 -1.745 1.00 89.31 104 GLU A CA 1
ATOM 828 C C . GLU A 1 104 ? -19.773 6.070 -0.351 1.00 89.31 104 GLU A C 1
ATOM 830 O O . GLU A 1 104 ? -18.764 5.602 0.187 1.00 89.31 104 GLU A O 1
ATOM 835 N N . ASP A 1 105 ? -20.578 6.925 0.284 1.00 91.50 105 ASP A N 1
ATOM 836 C CA . ASP A 1 105 ? -20.317 7.438 1.634 1.00 91.50 105 ASP A CA 1
ATOM 837 C C . ASP A 1 105 ? -20.384 6.331 2.690 1.00 91.50 105 ASP A C 1
ATOM 839 O O . ASP A 1 105 ? -19.468 6.162 3.504 1.00 91.50 105 ASP A O 1
ATOM 843 N N . ALA A 1 106 ? -21.440 5.516 2.641 1.00 91.62 106 ALA A N 1
ATOM 844 C CA . ALA A 1 106 ? -21.610 4.394 3.554 1.00 91.62 106 ALA A CA 1
ATOM 845 C C . ALA A 1 106 ? -20.535 3.318 3.327 1.00 91.62 106 ALA A C 1
ATOM 847 O O . ALA A 1 106 ? -20.067 2.688 4.278 1.00 91.62 106 ALA A O 1
ATOM 848 N N . LEU A 1 107 ? -20.077 3.146 2.085 1.00 91.06 107 LEU A N 1
ATOM 849 C CA . LEU A 1 107 ? -18.970 2.261 1.740 1.00 91.06 107 LEU A CA 1
ATOM 850 C C . LEU A 1 107 ? -17.648 2.774 2.320 1.00 91.06 107 LEU A C 1
ATOM 852 O O . LEU A 1 107 ? -16.876 1.973 2.849 1.00 91.06 107 LEU A O 1
ATOM 856 N N . LYS A 1 108 ? -17.387 4.088 2.291 1.00 90.12 108 LYS A N 1
ATOM 857 C CA . LYS A 1 108 ? -16.182 4.678 2.897 1.00 90.12 108 LYS A CA 1
ATOM 858 C C . LYS A 1 108 ? -16.150 4.472 4.413 1.00 90.12 108 LYS A C 1
ATOM 860 O O . LYS A 1 108 ? -15.109 4.071 4.940 1.00 90.12 108 LYS A O 1
ATOM 865 N N . ILE A 1 109 ? -17.282 4.679 5.087 1.00 91.44 109 ILE A N 1
ATOM 866 C CA . ILE A 1 109 ? -17.430 4.435 6.531 1.00 91.44 109 ILE A CA 1
ATOM 867 C C . ILE A 1 109 ? -17.197 2.953 6.835 1.00 91.44 109 ILE A C 1
ATOM 869 O O . ILE A 1 109 ? -16.269 2.612 7.571 1.00 91.44 109 ILE A O 1
ATOM 873 N N . LYS A 1 110 ? -17.937 2.061 6.165 1.00 90.81 110 LYS A N 1
ATOM 874 C CA . LYS A 1 110 ? -17.812 0.607 6.338 1.00 90.81 110 LYS A CA 1
ATOM 875 C C . LYS A 1 110 ? -16.386 0.128 6.075 1.00 90.81 110 LYS A C 1
ATOM 877 O O . LYS A 1 110 ? -15.865 -0.703 6.816 1.00 90.81 110 LYS A O 1
ATOM 882 N N . LYS A 1 111 ? -15.723 0.663 5.047 1.00 91.50 111 LYS A N 1
ATOM 883 C CA . LYS A 1 111 ? -14.326 0.352 4.724 1.00 91.50 111 LYS A CA 1
ATOM 884 C C . LYS A 1 111 ? -13.397 0.752 5.867 1.00 91.50 111 LYS A C 1
ATOM 886 O O . LYS A 1 111 ? -12.546 -0.045 6.244 1.00 91.50 111 LYS A O 1
ATOM 891 N N . ASN A 1 112 ? -13.550 1.941 6.439 1.00 90.81 112 ASN A N 1
ATOM 892 C CA . ASN A 1 112 ? -12.717 2.359 7.568 1.00 90.81 112 ASN A CA 1
ATOM 893 C C . ASN A 1 112 ? -12.995 1.544 8.838 1.00 90.81 112 ASN A C 1
ATOM 895 O O . ASN A 1 112 ? -12.068 1.284 9.599 1.00 90.81 112 ASN A O 1
ATOM 899 N N . GLU A 1 113 ? -14.224 1.080 9.045 1.00 89.31 113 GLU A N 1
ATOM 900 C CA . GLU A 1 113 ? -14.585 0.244 10.192 1.00 89.31 113 GLU A CA 1
ATOM 901 C C . GLU A 1 113 ? -14.029 -1.180 10.073 1.00 89.31 113 GLU A C 1
ATOM 903 O O . GLU A 1 113 ? -13.313 -1.647 10.962 1.00 89.31 113 GLU A O 1
ATOM 908 N N . CYS A 1 114 ? -14.314 -1.869 8.963 1.00 88.38 114 CYS A N 1
ATOM 909 C CA . CYS A 1 114 ? -14.052 -3.305 8.834 1.00 88.38 114 CYS A CA 1
ATOM 910 C C . CYS A 1 114 ? -12.786 -3.667 8.042 1.00 88.38 114 CYS A C 1
ATOM 912 O O . CYS A 1 114 ? -12.386 -4.834 8.049 1.00 88.38 114 CYS A O 1
ATOM 914 N N . SER A 1 115 ? -12.120 -2.712 7.375 1.00 89.44 115 SER A N 1
ATOM 915 C CA . SER A 1 115 ? -10.925 -3.035 6.589 1.00 89.44 115 SER A CA 1
ATOM 916 C C . SER A 1 115 ? -9.786 -3.538 7.472 1.00 89.44 115 SER A C 1
ATOM 918 O O . SER A 1 115 ? -9.369 -2.890 8.439 1.00 89.44 115 SER A O 1
ATOM 920 N N . ARG A 1 116 ? -9.229 -4.678 7.056 1.00 88.31 116 ARG A N 1
ATOM 921 C CA . ARG A 1 116 ? -7.978 -5.240 7.576 1.00 88.31 116 ARG A CA 1
ATOM 922 C C . ARG A 1 116 ? -6.739 -4.542 7.006 1.00 88.31 116 ARG A C 1
ATOM 924 O O . ARG A 1 116 ? -5.681 -4.608 7.622 1.00 88.31 116 ARG A O 1
ATOM 931 N N . HIS A 1 117 ? -6.864 -3.885 5.854 1.00 91.25 117 HIS A N 1
ATOM 932 C CA . HIS A 1 117 ? -5.773 -3.198 5.162 1.00 91.25 117 HIS A CA 1
ATOM 933 C C . HIS A 1 117 ? -5.811 -1.710 5.513 1.00 91.25 117 HIS A C 1
ATOM 935 O O . HIS A 1 117 ? -6.653 -0.977 4.984 1.00 91.25 117 HIS A O 1
ATOM 941 N N . ARG A 1 118 ? -4.936 -1.280 6.428 1.00 90.69 118 ARG A N 1
ATOM 942 C CA . ARG A 1 118 ? -4.838 0.109 6.905 1.00 90.69 118 ARG A CA 1
ATOM 943 C C . ARG A 1 118 ? -3.384 0.556 6.910 1.00 90.69 118 ARG A C 1
ATOM 945 O O . ARG A 1 118 ? -2.579 0.017 7.667 1.00 90.69 118 ARG A O 1
ATOM 952 N N . GLU A 1 119 ? -3.060 1.526 6.067 1.00 86.69 119 GLU A N 1
ATOM 953 C CA . GLU A 1 119 ? -1.693 2.005 5.827 1.00 86.69 119 GLU A CA 1
ATOM 954 C C . GLU A 1 119 ? -1.720 3.528 5.605 1.00 86.69 119 GLU A C 1
ATOM 956 O O . GLU A 1 119 ? -2.789 4.110 5.438 1.00 86.69 119 GLU A O 1
ATOM 961 N N . ARG A 1 120 ? -0.566 4.207 5.640 1.00 88.12 120 ARG A N 1
ATOM 962 C CA . ARG A 1 120 ? -0.497 5.649 5.315 1.00 88.12 120 ARG A CA 1
ATOM 963 C C . ARG A 1 120 ? -0.474 5.900 3.808 1.00 88.12 120 ARG A C 1
ATOM 965 O O . ARG A 1 120 ? -1.076 6.851 3.328 1.00 88.12 120 ARG A O 1
ATOM 972 N N . TYR A 1 121 ? 0.235 5.045 3.080 1.00 87.00 121 TYR A N 1
ATOM 973 C CA . TYR A 1 121 ? 0.505 5.206 1.660 1.00 87.00 121 TYR A CA 1
ATOM 974 C C . TYR A 1 121 ? 0.181 3.899 0.956 1.00 87.00 121 TYR A C 1
ATOM 976 O O . TYR A 1 121 ? 0.655 2.844 1.371 1.00 87.00 121 TYR A O 1
ATOM 984 N N . ARG A 1 122 ? -0.612 3.965 -0.115 1.00 85.25 122 ARG A N 1
ATOM 985 C CA . ARG A 1 122 ? -0.817 2.816 -0.995 1.00 85.25 122 ARG A CA 1
ATOM 986 C C . ARG A 1 122 ? 0.462 2.600 -1.799 1.00 85.25 122 ARG A C 1
ATOM 988 O O . ARG A 1 122 ? 0.934 3.530 -2.451 1.00 85.25 122 ARG A O 1
ATOM 995 N N . ALA A 1 123 ? 0.985 1.377 -1.778 1.00 84.81 123 ALA A N 1
ATOM 996 C CA . ALA A 1 123 ? 2.098 1.010 -2.642 1.00 84.81 123 ALA A CA 1
ATOM 997 C C . ALA A 1 123 ? 1.724 1.259 -4.117 1.00 84.81 123 ALA A C 1
ATOM 999 O O . ALA A 1 123 ? 0.625 0.869 -4.530 1.00 84.81 123 ALA A O 1
ATOM 1000 N N . PRO A 1 124 ? 2.595 1.913 -4.904 1.00 86.88 124 PRO A N 1
ATOM 1001 C CA . PRO A 1 124 ? 2.351 2.090 -6.325 1.00 86.88 124 PRO A CA 1
ATOM 1002 C C . PRO A 1 124 ? 2.293 0.728 -7.014 1.00 86.88 124 PRO A C 1
ATOM 1004 O O . PRO A 1 124 ? 2.890 -0.253 -6.561 1.00 86.88 124 PRO A O 1
ATOM 1007 N N . GLU A 1 125 ? 1.566 0.668 -8.122 1.00 86.00 125 GLU A N 1
ATOM 1008 C CA . GLU A 1 125 ? 1.541 -0.536 -8.937 1.00 86.00 125 GLU A CA 1
ATOM 1009 C C . GLU A 1 125 ? 2.918 -0.785 -9.548 1.00 86.00 125 GLU A C 1
ATOM 1011 O O . GLU A 1 125 ? 3.680 0.141 -9.839 1.00 86.00 125 GLU A O 1
ATOM 1016 N N . THR A 1 126 ? 3.252 -2.061 -9.717 1.00 89.12 126 THR A N 1
ATOM 1017 C CA . THR A 1 126 ? 4.508 -2.443 -10.352 1.00 89.12 126 THR A CA 1
ATOM 1018 C C . THR A 1 126 ? 4.522 -1.906 -11.784 1.00 89.12 126 THR A C 1
ATOM 1020 O O . THR A 1 126 ? 3.565 -2.176 -12.514 1.00 89.12 126 THR A O 1
ATOM 1023 N N . PRO A 1 127 ? 5.583 -1.193 -12.198 1.00 89.19 127 PRO A N 1
ATOM 1024 C CA . PRO A 1 127 ? 5.737 -0.701 -13.558 1.00 89.19 127 PRO A CA 1
ATOM 1025 C C . PRO A 1 127 ? 5.527 -1.777 -14.622 1.00 89.19 127 PRO A C 1
ATOM 1027 O O . PRO A 1 127 ? 5.827 -2.959 -14.419 1.00 89.19 127 PRO A O 1
ATOM 1030 N N . GLU A 1 128 ? 5.071 -1.347 -15.791 1.00 88.06 128 GLU A N 1
ATOM 1031 C CA . GLU A 1 128 ? 4.960 -2.205 -16.965 1.00 88.06 128 GLU A CA 1
ATOM 1032 C C . GLU A 1 128 ? 6.319 -2.839 -17.300 1.00 88.06 128 GLU A C 1
ATOM 1034 O O . GLU A 1 128 ? 7.359 -2.183 -17.223 1.00 88.06 128 GLU A O 1
ATOM 1039 N N . HIS A 1 129 ? 6.307 -4.122 -17.661 1.00 88.25 129 HIS A N 1
ATOM 1040 C CA . HIS A 1 129 ? 7.492 -4.925 -17.980 1.00 88.25 129 HIS A CA 1
ATOM 1041 C C . HIS A 1 129 ? 8.533 -5.103 -16.861 1.00 88.25 129 HIS A C 1
ATOM 1043 O O . HIS A 1 129 ? 9.568 -5.720 -17.108 1.00 88.25 129 HIS A O 1
ATOM 1049 N N . PHE A 1 130 ? 8.277 -4.644 -15.628 1.00 87.88 130 PHE A N 1
ATOM 1050 C CA . PHE A 1 130 ? 9.204 -4.847 -14.503 1.00 87.88 130 PHE A CA 1
ATOM 1051 C C . PHE A 1 130 ? 9.473 -6.337 -14.229 1.00 87.88 130 PHE A C 1
ATOM 1053 O O . PHE A 1 130 ? 10.595 -6.728 -13.925 1.00 87.88 130 PHE A O 1
ATOM 1060 N N . TRP A 1 131 ? 8.444 -7.175 -14.394 1.00 90.94 131 TRP A N 1
ATOM 1061 C CA . TRP A 1 131 ? 8.518 -8.630 -14.223 1.00 90.94 131 TRP A CA 1
ATOM 1062 C C . TRP A 1 131 ? 8.718 -9.401 -15.537 1.00 90.94 131 TRP A C 1
ATOM 1064 O O . TRP A 1 131 ? 8.618 -10.628 -15.553 1.00 90.94 131 TRP A O 1
ATOM 1074 N N . SER A 1 132 ? 8.981 -8.717 -16.653 1.00 89.12 132 SER A N 1
ATOM 1075 C CA . SER A 1 132 ? 9.275 -9.387 -17.921 1.00 89.12 132 SER A CA 1
ATOM 1076 C C . SER A 1 132 ? 10.686 -9.975 -17.878 1.00 89.12 132 SER A C 1
ATOM 1078 O O . SER A 1 132 ? 11.663 -9.253 -17.729 1.00 89.12 132 SER A O 1
ATOM 1080 N N . LEU A 1 133 ? 10.795 -11.296 -18.031 1.00 89.44 133 LEU A N 1
ATOM 1081 C CA . LEU A 1 133 ? 12.076 -12.016 -17.971 1.00 89.44 133 LEU A CA 1
ATOM 1082 C C . LEU A 1 133 ? 12.931 -11.862 -19.246 1.00 89.44 133 LEU A C 1
ATOM 1084 O O . LEU A 1 133 ? 14.097 -12.244 -19.250 1.00 89.44 133 LEU A O 1
ATOM 1088 N N . GLY A 1 134 ? 12.353 -11.337 -20.330 1.00 88.44 134 GLY A N 1
ATOM 1089 C CA . GLY A 1 134 ? 13.051 -11.088 -21.591 1.00 88.44 134 GLY A CA 1
ATOM 1090 C C . GLY A 1 134 ? 13.809 -9.763 -21.581 1.00 88.44 134 GLY A C 1
ATOM 1091 O O . GLY A 1 134 ? 13.319 -8.762 -21.055 1.00 88.44 134 GLY A O 1
ATOM 1092 N N . PHE A 1 135 ? 14.990 -9.747 -22.202 1.00 85.19 135 PHE A N 1
ATOM 1093 C CA . PHE A 1 135 ? 15.688 -8.499 -22.487 1.00 85.19 135 PHE A CA 1
ATOM 1094 C C . PHE A 1 135 ? 14.957 -7.778 -23.625 1.00 85.19 135 PHE A C 1
ATOM 1096 O O . PHE A 1 135 ? 14.802 -8.374 -24.691 1.00 85.19 135 PHE A O 1
ATOM 1103 N N . PRO A 1 136 ? 14.479 -6.542 -23.410 1.00 87.31 136 PRO A N 1
ATOM 1104 C CA . PRO A 1 136 ? 13.899 -5.755 -24.486 1.00 87.31 136 PRO A CA 1
ATOM 1105 C C . PRO A 1 136 ? 14.964 -5.381 -25.512 1.00 87.31 136 PRO A C 1
ATOM 1107 O O . PRO A 1 136 ? 16.157 -5.310 -25.192 1.00 87.31 136 PRO A O 1
ATOM 1110 N N . ASP A 1 137 ? 14.514 -5.063 -26.719 1.00 89.81 137 ASP A N 1
ATOM 1111 C CA . ASP A 1 137 ? 15.387 -4.501 -27.738 1.00 89.81 137 ASP A CA 1
ATOM 1112 C C . ASP A 1 137 ? 15.965 -3.157 -27.266 1.00 89.81 137 ASP A C 1
ATOM 1114 O O . ASP A 1 137 ? 15.368 -2.427 -26.470 1.00 89.81 137 ASP A O 1
ATOM 1118 N N . THR A 1 138 ? 17.146 -2.802 -27.773 1.00 88.81 138 THR A N 1
ATOM 1119 C CA . THR A 1 138 ? 17.858 -1.563 -27.425 1.00 88.81 138 THR A CA 1
ATOM 1120 C C . THR A 1 138 ? 16.989 -0.290 -27.446 1.00 88.81 138 THR A C 1
ATOM 1122 O O . THR A 1 138 ? 17.095 0.484 -26.493 1.00 88.81 138 THR A O 1
ATOM 1125 N N . PRO A 1 139 ? 16.132 -0.028 -28.462 1.00 89.75 139 PRO A N 1
ATOM 1126 C CA . PRO A 1 139 ? 15.247 1.142 -28.451 1.00 89.75 139 PRO A CA 1
ATOM 1127 C C . PRO A 1 139 ? 14.219 1.100 -27.314 1.00 89.75 139 PRO A C 1
ATOM 1129 O O . PRO A 1 139 ? 14.054 2.085 -26.595 1.00 89.75 139 PRO A O 1
ATOM 1132 N N . GLU A 1 140 ? 13.588 -0.051 -27.095 1.00 87.88 140 GLU A N 1
ATOM 1133 C CA . GLU A 1 140 ? 12.581 -0.236 -26.049 1.00 87.88 140 GLU A CA 1
ATOM 1134 C C . GLU A 1 140 ? 13.205 -0.120 -24.647 1.00 87.88 140 GLU A C 1
ATOM 1136 O O . GLU A 1 140 ? 12.617 0.446 -23.724 1.00 87.88 140 GLU A O 1
ATOM 1141 N N . MET A 1 141 ? 14.443 -0.587 -24.477 1.00 87.00 141 MET A N 1
ATOM 1142 C CA . MET A 1 141 ? 15.203 -0.421 -23.239 1.00 87.00 141 MET A CA 1
ATOM 1143 C C . MET A 1 141 ? 15.401 1.059 -22.872 1.00 87.00 141 MET A C 1
ATOM 1145 O O . MET A 1 141 ? 15.226 1.436 -21.707 1.00 87.00 141 MET A O 1
ATOM 1149 N N . ILE A 1 142 ? 15.756 1.896 -23.853 1.00 87.06 142 ILE A N 1
ATOM 1150 C CA . ILE A 1 142 ? 15.977 3.336 -23.659 1.00 87.06 142 ILE A CA 1
ATOM 1151 C C . ILE A 1 142 ? 14.664 4.026 -23.284 1.00 87.06 142 ILE A C 1
ATOM 1153 O O . ILE A 1 142 ? 14.635 4.795 -22.322 1.00 87.06 142 ILE A O 1
ATOM 1157 N N . GLU A 1 143 ? 13.581 3.710 -23.990 1.00 87.75 143 GLU A N 1
ATOM 1158 C CA . GLU A 1 143 ? 12.251 4.261 -23.724 1.00 87.75 143 GLU A CA 1
ATOM 1159 C C . GLU A 1 143 ? 11.755 3.890 -22.318 1.00 87.75 143 GLU A C 1
ATOM 1161 O O . GLU A 1 143 ? 11.374 4.762 -21.531 1.00 87.75 143 GLU A O 1
ATOM 1166 N N . ARG A 1 144 ? 11.862 2.608 -21.936 1.00 87.38 144 ARG A N 1
ATOM 1167 C CA . ARG A 1 144 ? 11.521 2.133 -20.584 1.00 87.38 144 ARG A CA 1
ATOM 1168 C C . ARG A 1 144 ? 12.337 2.852 -19.504 1.00 87.38 144 ARG A C 1
ATOM 1170 O O . ARG A 1 144 ? 11.787 3.234 -18.469 1.00 87.38 144 ARG A O 1
ATOM 1177 N N . ARG A 1 145 ? 13.640 3.066 -19.735 1.00 84.94 145 ARG A N 1
ATOM 1178 C CA . ARG A 1 145 ? 14.511 3.821 -18.816 1.00 84.94 145 ARG A CA 1
ATOM 1179 C C . ARG A 1 145 ? 14.041 5.268 -18.667 1.00 84.94 145 ARG A C 1
ATOM 1181 O O . ARG A 1 145 ? 13.968 5.743 -17.539 1.00 84.94 145 ARG A O 1
ATOM 1188 N N . GLN A 1 146 ? 13.729 5.951 -19.765 1.00 86.62 146 GLN A N 1
ATOM 1189 C CA . GLN A 1 146 ? 13.261 7.341 -19.735 1.00 86.62 146 GLN A CA 1
ATOM 1190 C C . GLN A 1 146 ? 11.912 7.480 -19.013 1.00 86.62 146 GLN A C 1
ATOM 1192 O O . GLN A 1 146 ? 11.734 8.423 -18.245 1.00 86.62 146 GLN A O 1
ATOM 1197 N N . LYS A 1 147 ? 10.996 6.518 -19.200 1.00 85.50 147 LYS A N 1
ATOM 1198 C CA . LYS A 1 147 ? 9.653 6.505 -18.592 1.00 85.50 147 LYS A CA 1
ATOM 1199 C C . LYS A 1 147 ? 9.675 6.369 -17.064 1.00 85.50 147 LYS A C 1
ATOM 1201 O O . LYS A 1 147 ? 8.957 7.094 -16.384 1.00 85.50 147 LYS A O 1
ATOM 1206 N N . TYR A 1 148 ? 10.470 5.443 -16.517 1.00 82.12 148 TYR A N 1
ATOM 1207 C CA . TYR A 1 148 ? 10.446 5.120 -15.076 1.00 82.12 148 TYR A CA 1
ATOM 1208 C C . TYR A 1 148 ? 11.592 5.726 -14.263 1.00 82.12 148 TYR A C 1
ATOM 1210 O O . TYR A 1 148 ? 11.489 5.831 -13.041 1.00 82.12 148 TYR A O 1
ATOM 1218 N N . HIS A 1 149 ? 12.674 6.139 -14.922 1.00 73.00 149 HIS A N 1
ATOM 1219 C CA . HIS A 1 149 ? 13.801 6.828 -14.298 1.00 73.00 149 HIS A CA 1
ATOM 1220 C C . HIS A 1 149 ? 14.056 8.161 -15.011 1.00 73.00 149 HIS A C 1
ATOM 1222 O O . HIS A 1 149 ? 15.097 8.314 -15.662 1.00 73.00 149 HIS A O 1
ATOM 1228 N N . PRO A 1 150 ? 13.124 9.131 -14.906 1.00 66.19 150 PRO A N 1
ATOM 1229 C CA . PRO A 1 150 ? 13.390 10.481 -15.370 1.00 66.19 150 PRO A CA 1
ATOM 1230 C C . PRO A 1 150 ? 14.638 10.993 -14.647 1.00 66.19 150 PRO A C 1
ATOM 1232 O O . PRO A 1 150 ? 14.828 10.787 -13.447 1.00 66.19 150 PRO A O 1
ATOM 1235 N N . VAL A 1 151 ? 15.549 11.557 -15.429 1.00 59.97 151 VAL A N 1
ATOM 1236 C CA . VAL A 1 151 ? 16.932 11.859 -15.060 1.00 59.97 151 VAL A CA 1
ATOM 1237 C C . VAL A 1 151 ? 16.984 13.050 -14.094 1.00 59.97 151 VAL A C 1
ATOM 1239 O O . VAL A 1 151 ? 17.423 14.123 -14.467 1.00 59.97 151 VAL A O 1
ATOM 1242 N N . GLU A 1 152 ? 16.540 12.870 -12.851 1.00 56.16 152 GLU A N 1
ATOM 1243 C CA . GLU A 1 152 ? 16.719 13.830 -11.745 1.00 56.16 152 GLU A CA 1
ATOM 1244 C C . GLU A 1 152 ? 17.025 13.126 -10.413 1.00 56.16 152 GLU A C 1
ATOM 1246 O O . GLU A 1 152 ? 16.781 13.641 -9.327 1.00 56.16 152 GLU A O 1
ATOM 1251 N N . SER A 1 153 ? 17.604 11.927 -10.466 1.00 50.72 153 SER A N 1
ATOM 1252 C CA . SER A 1 153 ? 18.309 11.396 -9.303 1.00 50.72 153 SER A CA 1
ATOM 1253 C C . SER A 1 153 ? 19.786 11.761 -9.455 1.00 50.72 153 SER A C 1
ATOM 1255 O O . SER A 1 153 ? 20.396 11.323 -10.436 1.00 50.72 153 SER A O 1
ATOM 1257 N N . PRO A 1 154 ? 20.395 12.539 -8.539 1.00 57.50 154 PRO A N 1
ATOM 1258 C CA . PRO A 1 154 ? 21.818 12.870 -8.579 1.00 57.50 154 PRO A CA 1
ATOM 1259 C C . PRO A 1 154 ? 22.660 11.646 -8.184 1.00 57.50 154 PRO A C 1
ATOM 1261 O O . PRO A 1 154 ? 23.468 11.678 -7.260 1.00 57.50 154 PRO A O 1
ATOM 1264 N N . VAL A 1 155 ? 22.476 10.517 -8.867 1.00 55.31 155 VAL A N 1
ATOM 1265 C CA . VAL A 1 155 ? 23.246 9.299 -8.635 1.00 55.31 155 VAL A CA 1
ATOM 1266 C C . VAL A 1 155 ? 24.405 9.282 -9.622 1.00 55.31 155 VAL A C 1
ATOM 1268 O O . VAL A 1 155 ? 24.360 8.707 -10.704 1.00 55.31 155 VAL A O 1
ATOM 1271 N N . ALA A 1 156 ? 25.479 9.913 -9.151 1.00 55.16 156 ALA A N 1
ATOM 1272 C CA . ALA A 1 156 ? 26.870 9.618 -9.469 1.00 55.16 156 ALA A CA 1
ATOM 1273 C C . ALA A 1 156 ? 27.355 9.866 -10.911 1.00 55.16 156 ALA A C 1
ATOM 1275 O O . ALA A 1 156 ? 27.826 8.951 -11.584 1.00 55.16 156 ALA A O 1
ATOM 1276 N N . ALA A 1 157 ? 27.438 11.138 -11.306 1.00 53.22 157 ALA A N 1
ATOM 1277 C CA . ALA A 1 157 ? 28.294 11.572 -12.418 1.00 53.22 157 ALA A CA 1
ATOM 1278 C C . ALA A 1 157 ? 29.817 11.484 -12.119 1.00 53.22 157 ALA A C 1
ATOM 1280 O O . ALA A 1 157 ? 30.624 11.763 -12.994 1.00 53.22 157 ALA A O 1
ATOM 1281 N N . ASN A 1 158 ? 30.236 11.050 -10.920 1.00 59.75 158 ASN A N 1
ATOM 1282 C CA . ASN A 1 158 ? 31.646 11.044 -10.489 1.00 59.75 158 ASN A CA 1
ATOM 1283 C C . ASN A 1 158 ? 32.166 9.667 -10.035 1.00 59.75 158 ASN A C 1
ATOM 1285 O O . ASN A 1 158 ? 33.079 9.589 -9.211 1.00 59.75 158 ASN A O 1
ATOM 1289 N N . ARG A 1 159 ? 31.616 8.547 -10.525 1.00 58.78 159 ARG A N 1
ATOM 1290 C CA . ARG A 1 159 ? 32.302 7.258 -10.321 1.00 58.78 159 ARG A CA 1
ATOM 1291 C C . ARG A 1 159 ? 33.481 7.203 -11.281 1.00 58.78 159 ARG A C 1
ATOM 1293 O O . ARG A 1 159 ? 33.305 6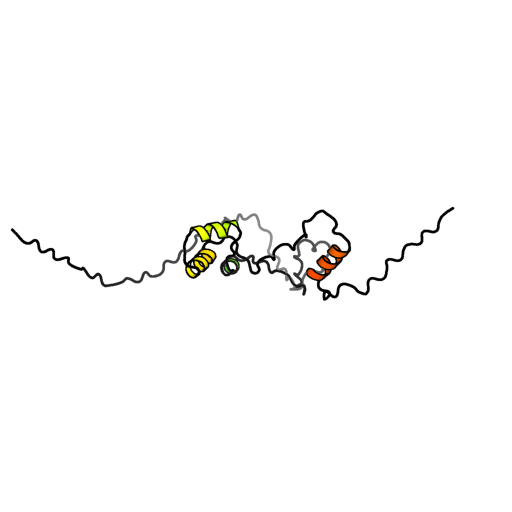.896 -12.456 1.00 58.78 159 ARG A O 1
ATOM 1300 N N . ALA A 1 160 ? 34.673 7.512 -10.766 1.00 64.69 160 ALA A N 1
ATOM 1301 C CA . ALA A 1 160 ? 35.916 7.299 -11.493 1.00 64.69 160 ALA A CA 1
ATOM 1302 C C . ALA A 1 160 ? 35.889 5.890 -12.114 1.00 64.69 160 ALA A C 1
ATOM 1304 O O . ALA A 1 160 ? 35.493 4.936 -11.428 1.00 64.69 160 ALA A O 1
ATOM 1305 N N . PRO A 1 161 ? 36.258 5.735 -13.398 1.00 70.75 161 PRO A N 1
ATOM 1306 C CA . PRO A 1 161 ? 36.276 4.424 -14.024 1.00 70.75 161 PRO A CA 1
ATOM 1307 C C . PRO A 1 161 ? 37.102 3.489 -13.142 1.00 70.75 161 PRO A C 1
ATOM 1309 O O . PRO A 1 161 ? 38.216 3.841 -12.744 1.00 70.75 161 PRO A O 1
ATOM 1312 N N . ARG A 1 162 ? 36.565 2.304 -12.807 1.00 66.81 162 ARG A N 1
ATOM 1313 C CA . ARG A 1 162 ? 37.374 1.251 -12.177 1.00 66.81 162 ARG A CA 1
ATOM 1314 C C . ARG A 1 162 ? 38.565 1.046 -13.104 1.00 66.81 162 ARG A C 1
ATOM 1316 O O . ARG A 1 162 ? 38.380 0.525 -14.205 1.00 66.81 162 ARG A O 1
ATOM 1323 N N . ARG A 1 163 ? 39.758 1.507 -12.701 1.00 70.62 163 ARG A N 1
ATOM 1324 C CA . ARG A 1 163 ? 40.990 1.280 -13.461 1.00 70.62 163 ARG A CA 1
ATOM 1325 C C . ARG A 1 163 ? 41.020 -0.209 -13.774 1.00 70.62 163 ARG A C 1
ATOM 1327 O O . ARG A 1 163 ? 41.049 -1.022 -12.849 1.00 70.62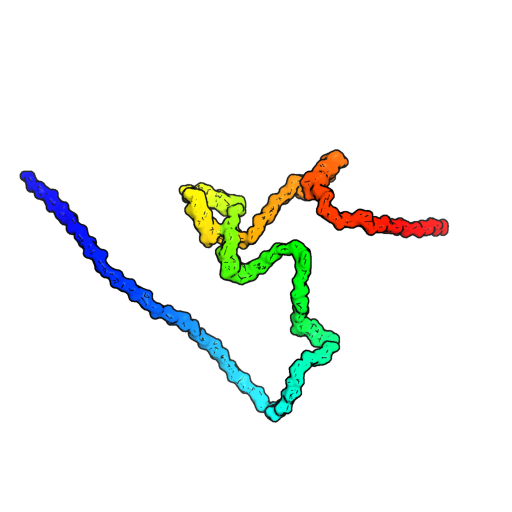 163 ARG A O 1
ATOM 1334 N N . ARG A 1 164 ? 40.958 -0.575 -15.058 1.00 64.44 164 ARG A N 1
ATOM 1335 C CA . ARG A 1 164 ? 41.222 -1.957 -15.458 1.00 64.44 164 ARG A CA 1
ATOM 1336 C C . ARG A 1 164 ? 42.610 -2.262 -14.912 1.00 64.44 164 ARG A C 1
ATOM 1338 O O . ARG A 1 164 ? 43.560 -1.559 -15.250 1.00 64.44 164 ARG A O 1
ATOM 1345 N N . ARG A 1 165 ? 42.718 -3.231 -14.000 1.00 68.19 165 ARG A N 1
ATOM 1346 C CA . ARG A 1 165 ? 44.022 -3.698 -13.535 1.00 68.19 165 ARG A CA 1
ATOM 1347 C C . ARG A 1 165 ? 44.713 -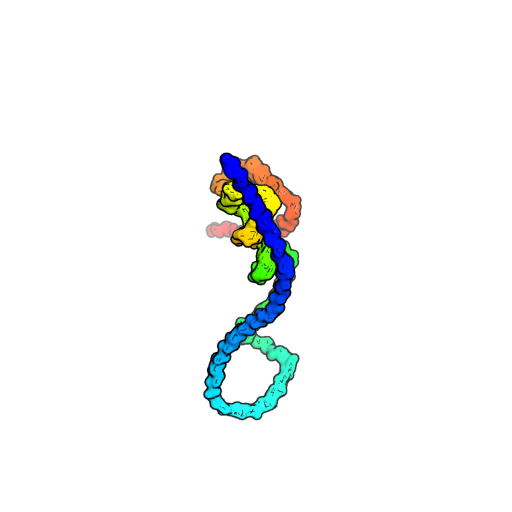4.247 -14.778 1.00 68.19 165 ARG A C 1
ATOM 1349 O O . ARG A 1 165 ? 44.272 -5.261 -15.312 1.00 68.19 165 ARG A O 1
ATOM 1356 N N . CYS A 1 166 ? 45.709 -3.527 -15.286 1.00 63.03 166 CYS A N 1
ATOM 1357 C CA . CYS A 1 166 ? 46.561 -4.030 -16.349 1.00 63.03 166 CYS A CA 1
ATOM 1358 C C . CYS A 1 166 ? 47.321 -5.202 -15.727 1.00 63.03 166 CYS A C 1
ATOM 1360 O O . CYS A 1 166 ? 48.244 -4.997 -14.945 1.00 63.03 166 CYS A O 1
ATOM 1362 N N . LEU A 1 167 ? 46.841 -6.424 -15.944 1.00 71.75 167 LEU A N 1
ATOM 1363 C CA . LEU A 1 167 ? 47.626 -7.605 -15.630 1.00 71.75 167 LEU A CA 1
ATOM 1364 C C . LEU A 1 167 ? 48.656 -7.700 -16.748 1.00 71.75 167 LEU A C 1
ATOM 1366 O O . LEU A 1 167 ? 48.291 -7.889 -17.909 1.00 71.75 167 LEU A O 1
ATOM 1370 N N . GLU A 1 168 ? 49.924 -7.485 -16.407 1.00 73.69 168 GLU A N 1
ATOM 1371 C CA . GLU A 1 168 ? 51.021 -7.733 -17.334 1.00 73.69 168 GLU A CA 1
ATOM 1372 C C . GLU A 1 168 ? 50.902 -9.170 -17.839 1.00 73.69 168 GLU A C 1
ATOM 1374 O O . GLU A 1 168 ? 50.728 -10.110 -17.056 1.00 73.69 168 GLU A O 1
ATOM 1379 N N . LYS A 1 169 ? 50.945 -9.334 -19.163 1.00 70.62 169 LYS A N 1
ATOM 1380 C CA . LYS A 1 169 ? 51.019 -10.656 -19.774 1.00 70.62 169 LYS A CA 1
ATOM 1381 C C . LYS A 1 169 ? 52.359 -11.254 -19.361 1.00 70.62 169 LYS A C 1
ATOM 1383 O O . LYS A 1 169 ? 53.392 -10.879 -19.905 1.00 70.62 169 LYS A O 1
ATOM 1388 N N . LYS A 1 170 ? 52.336 -12.141 -18.368 1.00 67.00 170 LYS A N 1
ATOM 1389 C CA . LYS A 1 170 ? 53.464 -13.027 -18.098 1.00 67.00 170 LYS A CA 1
ATOM 1390 C C . LYS A 1 170 ? 53.537 -13.997 -19.275 1.00 67.00 170 LYS A C 1
ATOM 1392 O O . LYS A 1 170 ? 52.572 -14.724 -19.511 1.00 67.00 170 LYS A O 1
ATOM 1397 N N . PHE A 1 171 ? 54.610 -13.868 -20.051 1.00 64.69 171 PHE A N 1
ATOM 1398 C CA . PHE A 1 171 ? 55.015 -14.837 -21.063 1.00 64.69 171 PHE A CA 1
ATOM 1399 C C . PHE A 1 171 ? 55.402 -16.156 -20.396 1.00 64.69 171 PHE A C 1
ATOM 1401 O O . PHE A 1 171 ? 55.949 -16.094 -19.269 1.00 64.69 171 PHE A O 1
#